Protein AF-A0A7J3HDA2-F1 (afdb_monomer_lite)

pLDDT: mean 92.7, std 6.43, range [57.88, 98.25]

Sequence (111 aa):
MKSKFLFATILVALLIRLIPTLTTNQPFSTDTWPLIRLSRVLLANPEYKIWDDSLLGGYHNRWPAVILESTLFATLTGLEPAYFFRFVGVIITQTSMLVTTYALIRRYRGA

Structure (mmCIF, N/CA/C/O backbone):
data_AF-A0A7J3HDA2-F1
#
_entry.id   AF-A0A7J3HDA2-F1
#
loop_
_atom_site.group_PDB
_atom_site.id
_atom_site.type_symbol
_atom_site.label_atom_id
_atom_site.label_alt_id
_atom_site.label_comp_id
_atom_site.label_asym_id
_atom_site.label_entity_id
_atom_site.label_seq_id
_atom_site.pdbx_PDB_ins_code
_atom_site.Cartn_x
_atom_site.Cartn_y
_atom_site.Cartn_z
_atom_site.occupancy
_atom_site.B_iso_or_equiv
_atom_site.auth_seq_id
_atom_site.auth_comp_id
_atom_site.auth_asym_id
_atom_site.auth_atom_id
_atom_site.pdbx_PDB_model_num
ATOM 1 N N . MET A 1 1 ? -26.553 1.105 18.821 1.00 58.62 1 MET A N 1
ATOM 2 C CA . MET A 1 1 ? -25.663 2.265 19.089 1.00 58.62 1 MET A CA 1
ATOM 3 C C . MET A 1 1 ? -24.176 1.913 19.069 1.00 58.62 1 MET A C 1
ATOM 5 O O . MET A 1 1 ? -23.462 2.572 18.331 1.00 58.62 1 MET A O 1
ATOM 9 N N . LYS A 1 2 ? -23.701 0.872 19.777 1.00 72.25 2 LYS A N 1
ATOM 10 C CA . LYS A 1 2 ? -22.265 0.497 19.830 1.00 72.25 2 LYS A CA 1
ATOM 11 C C . LYS A 1 2 ? -21.589 0.320 18.454 1.00 72.25 2 LYS A C 1
ATOM 13 O O . LYS A 1 2 ? -20.494 0.822 18.252 1.00 72.25 2 LYS A O 1
ATOM 18 N N . SER A 1 3 ? -22.270 -0.310 17.491 1.00 79.50 3 SER A N 1
ATOM 19 C CA . SER A 1 3 ? -21.753 -0.488 16.119 1.00 79.50 3 SER A CA 1
ATOM 20 C C . SER A 1 3 ? -21.563 0.837 15.361 1.00 79.50 3 SER A C 1
ATOM 22 O O . SER A 1 3 ? -20.574 0.983 14.652 1.00 79.50 3 SER A O 1
ATOM 24 N N . LYS A 1 4 ? -22.449 1.826 15.556 1.00 89.38 4 LYS A N 1
ATOM 25 C CA . LYS A 1 4 ? -22.331 3.145 14.911 1.00 89.38 4 LYS A CA 1
ATOM 26 C C . LYS A 1 4 ? -21.116 3.913 15.434 1.00 89.38 4 LYS A C 1
ATOM 28 O O . LYS A 1 4 ? -20.392 4.505 14.646 1.00 89.38 4 LYS A O 1
ATOM 33 N N . PHE A 1 5 ? -20.873 3.853 16.746 1.00 88.75 5 PHE A N 1
ATOM 34 C CA . PHE A 1 5 ? -19.681 4.450 17.352 1.00 88.75 5 PHE A CA 1
ATOM 35 C C . PHE A 1 5 ? -18.402 3.771 16.868 1.00 88.75 5 PHE A C 1
ATOM 37 O O . PHE A 1 5 ? -17.487 4.467 16.451 1.00 88.75 5 PHE A O 1
ATOM 44 N N . LEU A 1 6 ? -18.362 2.434 16.840 1.00 86.50 6 LEU A N 1
ATOM 45 C CA . LEU A 1 6 ? -17.211 1.696 16.312 1.00 86.50 6 LEU A CA 1
ATOM 46 C C . LEU A 1 6 ? -16.911 2.082 14.859 1.00 86.50 6 LEU A C 1
ATOM 48 O O . LEU A 1 6 ? -15.765 2.365 14.523 1.00 86.50 6 LEU A O 1
ATOM 52 N N . PHE A 1 7 ? -17.944 2.136 14.015 1.00 89.38 7 PHE A N 1
ATOM 53 C CA . PHE A 1 7 ? -17.802 2.560 12.627 1.00 89.38 7 PHE A CA 1
ATOM 54 C C . PHE A 1 7 ? -17.257 3.989 12.521 1.00 89.38 7 PHE A C 1
ATOM 56 O O . PHE A 1 7 ? -16.295 4.218 11.796 1.00 89.38 7 PHE A O 1
ATOM 63 N N . ALA A 1 8 ? -17.814 4.935 13.285 1.00 92.38 8 ALA A N 1
ATOM 64 C CA . ALA A 1 8 ? -17.336 6.315 13.304 1.00 92.38 8 ALA A CA 1
ATOM 65 C C . ALA A 1 8 ? -15.871 6.412 13.762 1.00 92.38 8 ALA A C 1
ATOM 67 O O . ALA A 1 8 ? -15.087 7.129 13.147 1.00 92.38 8 ALA A O 1
ATOM 68 N N . THR A 1 9 ? -15.473 5.656 14.790 1.00 90.38 9 THR A N 1
ATOM 69 C CA . THR A 1 9 ? -14.081 5.605 15.258 1.00 90.38 9 THR A CA 1
ATOM 70 C C . THR A 1 9 ? -13.140 5.067 14.181 1.00 90.38 9 THR A C 1
ATOM 72 O O . THR A 1 9 ? -12.091 5.663 13.948 1.00 90.38 9 THR A O 1
ATOM 75 N N . ILE A 1 10 ? -13.516 3.980 13.496 1.00 90.31 10 ILE A N 1
ATOM 76 C CA . ILE A 1 10 ? -12.722 3.422 12.390 1.00 90.31 10 ILE A CA 1
ATOM 77 C C . ILE A 1 10 ? -12.606 4.439 11.251 1.00 90.31 10 ILE A C 1
ATOM 79 O O . ILE A 1 10 ? -11.509 4.665 10.745 1.00 90.31 10 ILE A O 1
ATOM 83 N N . LEU A 1 11 ? -13.710 5.092 10.886 1.00 92.44 11 LEU A N 1
ATOM 84 C CA . LEU A 1 11 ? -13.733 6.086 9.817 1.00 92.44 11 LEU A CA 1
ATOM 85 C C . LEU A 1 11 ? -12.832 7.286 10.133 1.00 92.44 11 LEU A C 1
ATOM 87 O O . LEU A 1 11 ? -12.023 7.677 9.296 1.00 92.44 11 LEU A O 1
ATOM 91 N N . VAL A 1 12 ? -12.916 7.842 11.345 1.00 94.44 12 VAL A N 1
ATOM 92 C CA . VAL A 1 12 ? -12.055 8.957 11.771 1.00 94.44 12 VAL A CA 1
ATOM 93 C C . VAL A 1 12 ? -10.582 8.539 11.773 1.00 94.44 12 VAL A C 1
ATOM 95 O O . VAL A 1 12 ? -9.742 9.272 11.253 1.00 94.44 12 VAL A O 1
ATOM 98 N N . ALA A 1 13 ? -10.259 7.350 12.290 1.00 92.50 13 ALA A N 1
ATOM 99 C CA . ALA A 1 13 ? -8.889 6.839 12.288 1.00 92.50 13 ALA A CA 1
ATOM 100 C C . ALA A 1 13 ? -8.329 6.663 10.863 1.00 92.50 13 ALA A C 1
ATOM 102 O O . ALA A 1 13 ? -7.173 7.010 10.610 1.00 92.50 13 ALA A O 1
ATOM 103 N N . LEU A 1 14 ? -9.150 6.178 9.925 1.00 91.62 14 LEU A N 1
ATOM 104 C CA . LEU A 1 14 ? -8.792 6.071 8.508 1.00 91.62 14 LEU A CA 1
ATOM 105 C C . LEU A 1 14 ? -8.532 7.445 7.883 1.00 91.62 14 LEU A C 1
ATOM 107 O O . LEU A 1 14 ? -7.499 7.635 7.244 1.00 91.62 14 LEU A O 1
ATOM 111 N N . LEU A 1 15 ? -9.427 8.413 8.098 1.00 93.38 15 LEU A N 1
ATOM 112 C CA . LEU A 1 15 ? -9.285 9.764 7.547 1.00 93.38 15 LEU A CA 1
ATOM 113 C C . LEU A 1 15 ? -8.008 10.449 8.041 1.00 93.38 15 LEU A C 1
ATOM 115 O O . LEU A 1 15 ? -7.284 11.029 7.235 1.00 93.38 15 LEU A O 1
ATOM 119 N N . ILE A 1 16 ? -7.680 10.316 9.332 1.00 94.38 16 ILE A N 1
ATOM 120 C CA . ILE A 1 16 ? -6.437 10.858 9.902 1.00 94.38 16 ILE A CA 1
ATOM 121 C C . ILE A 1 16 ? -5.208 10.289 9.182 1.00 94.38 16 ILE A C 1
ATOM 123 O O . ILE A 1 16 ? -4.267 11.020 8.879 1.00 94.38 16 ILE A O 1
ATOM 127 N N . ARG A 1 17 ? -5.216 8.992 8.862 1.00 91.62 17 ARG A N 1
ATOM 128 C CA . ARG A 1 17 ? -4.099 8.328 8.173 1.00 91.62 17 ARG A CA 1
ATOM 129 C C . ARG A 1 17 ? -3.951 8.734 6.712 1.00 91.62 17 ARG A C 1
ATOM 131 O O . ARG A 1 17 ? -2.853 8.613 6.178 1.00 91.62 17 ARG A O 1
ATOM 138 N N . LEU A 1 18 ? -5.013 9.235 6.087 1.00 93.81 18 LEU A N 1
ATOM 139 C CA . LEU A 1 18 ? -4.980 9.747 4.718 1.00 93.81 18 LEU A CA 1
ATOM 140 C C . LEU A 1 18 ? -4.532 11.212 4.633 1.00 93.81 18 LEU A C 1
ATOM 142 O O . LEU A 1 18 ? -4.169 11.648 3.542 1.00 93.81 18 LEU A O 1
ATOM 146 N N . ILE A 1 19 ? -4.495 11.958 5.749 1.00 94.50 19 ILE A N 1
ATOM 147 C CA . ILE A 1 19 ? -4.085 13.376 5.773 1.00 94.50 19 ILE A CA 1
ATOM 148 C C . ILE A 1 19 ? -2.781 13.621 5.000 1.00 94.50 19 ILE A C 1
ATOM 150 O O . ILE A 1 19 ? -2.797 14.492 4.134 1.00 94.50 19 ILE A O 1
ATOM 154 N N . PRO A 1 20 ? -1.680 12.871 5.219 1.00 92.38 20 PRO A N 1
ATOM 155 C CA . PRO A 1 20 ? -0.422 13.142 4.525 1.00 92.38 20 PRO A CA 1
ATOM 156 C C . PRO A 1 20 ? -0.562 13.067 3.004 1.00 92.38 20 PRO A C 1
ATOM 158 O O . PRO A 1 20 ? -0.048 13.919 2.285 1.00 92.38 20 PRO A O 1
ATOM 161 N N . THR A 1 21 ? -1.304 12.082 2.503 1.00 94.69 21 THR A N 1
ATOM 162 C CA . THR A 1 21 ? -1.544 11.924 1.068 1.00 94.69 21 THR A CA 1
ATOM 163 C C . THR A 1 21 ? -2.485 12.988 0.517 1.00 94.69 21 THR A C 1
ATOM 165 O O . THR A 1 21 ? -2.272 13.450 -0.604 1.00 94.69 21 THR A O 1
ATOM 168 N N . LEU A 1 22 ? -3.496 13.399 1.283 1.00 94.56 22 LEU A N 1
ATOM 169 C CA . LEU A 1 22 ? -4.436 14.444 0.874 1.00 94.56 22 LEU A CA 1
ATOM 170 C C . LEU A 1 22 ? -3.785 15.833 0.827 1.00 94.56 22 LEU A C 1
ATOM 172 O O . LEU A 1 22 ? -4.191 16.655 0.012 1.00 94.56 22 LEU A O 1
ATOM 176 N N . THR A 1 23 ? -2.774 16.096 1.661 1.00 96.06 23 THR A N 1
ATOM 177 C CA . THR A 1 23 ? -2.086 17.396 1.703 1.00 96.06 23 THR A CA 1
ATOM 178 C C . THR A 1 23 ? -0.883 17.473 0.768 1.00 96.06 23 THR A C 1
ATOM 180 O O . THR A 1 23 ? -0.648 18.519 0.172 1.00 96.06 23 THR A O 1
ATOM 183 N N . THR A 1 24 ? -0.117 16.388 0.623 1.00 94.56 24 THR A N 1
ATOM 184 C CA . THR A 1 24 ? 1.137 16.399 -0.157 1.00 94.56 24 THR A CA 1
ATOM 185 C C . THR A 1 24 ? 1.001 15.801 -1.551 1.00 94.56 24 THR A C 1
ATOM 187 O O . THR A 1 24 ? 1.903 15.959 -2.369 1.00 94.56 24 THR A O 1
ATOM 190 N N . ASN A 1 25 ? -0.097 15.090 -1.832 1.00 93.19 25 ASN A N 1
ATOM 191 C CA . ASN A 1 25 ? -0.266 14.272 -3.036 1.00 93.19 25 ASN A CA 1
ATOM 192 C C . ASN A 1 25 ? 0.780 13.136 -3.165 1.00 93.19 25 ASN A C 1
ATOM 194 O O . ASN A 1 25 ? 0.923 12.552 -4.238 1.00 93.19 25 ASN A O 1
ATOM 198 N N . GLN A 1 26 ? 1.485 12.799 -2.077 1.00 94.12 26 GLN A N 1
ATOM 199 C CA . GLN A 1 26 ? 2.537 11.778 -2.016 1.00 94.12 26 GLN A CA 1
ATOM 200 C C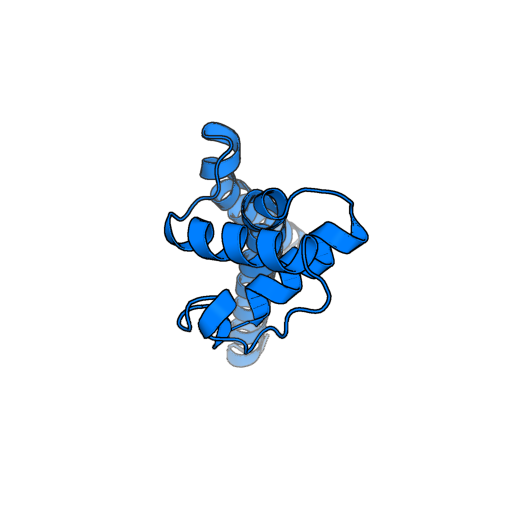 . GLN A 1 26 ? 2.165 10.624 -1.066 1.00 94.12 26 GLN A C 1
ATOM 202 O O . GLN A 1 26 ? 1.286 10.778 -0.207 1.00 94.12 26 GLN A O 1
ATOM 207 N N . PRO A 1 27 ? 2.786 9.436 -1.202 1.00 93.50 27 PRO A N 1
ATOM 208 C CA . PRO A 1 27 ? 2.692 8.399 -0.179 1.00 93.50 27 PRO A CA 1
ATOM 209 C C . PRO A 1 27 ? 3.339 8.870 1.133 1.00 93.50 27 PRO A C 1
ATOM 211 O O . PRO A 1 27 ? 4.274 9.665 1.134 1.00 93.50 27 PRO A O 1
ATOM 214 N N . PHE A 1 28 ? 2.847 8.359 2.263 1.00 88.25 28 PHE A N 1
ATOM 215 C CA . PHE A 1 28 ? 3.276 8.813 3.590 1.00 88.25 28 PHE A CA 1
ATOM 216 C C . PHE A 1 28 ? 4.746 8.504 3.926 1.00 88.25 28 PHE A C 1
ATOM 218 O O . PHE A 1 28 ? 5.386 9.292 4.614 1.00 88.25 28 PHE A O 1
ATOM 225 N N . SER A 1 29 ? 5.279 7.360 3.481 1.00 89.25 29 SER A N 1
ATOM 226 C CA . SER A 1 29 ? 6.625 6.897 3.849 1.00 89.25 29 SER A CA 1
ATOM 227 C C . SER A 1 29 ? 7.579 6.902 2.658 1.00 89.25 29 SER A C 1
ATOM 229 O O . SER A 1 29 ? 7.238 6.416 1.576 1.00 89.25 29 SER A O 1
ATOM 231 N N . THR A 1 30 ? 8.808 7.375 2.885 1.00 90.38 30 THR A N 1
ATOM 232 C CA . THR A 1 30 ? 9.907 7.324 1.911 1.00 90.38 30 THR A CA 1
ATOM 233 C C . THR A 1 30 ? 10.268 5.897 1.503 1.00 90.38 30 THR A C 1
ATOM 235 O O . THR A 1 30 ? 10.677 5.668 0.366 1.00 90.38 30 THR A O 1
ATOM 238 N N . ASP A 1 31 ? 10.031 4.923 2.380 1.00 91.25 31 ASP A N 1
ATOM 239 C CA . ASP A 1 31 ? 10.342 3.512 2.130 1.00 91.25 31 ASP A CA 1
ATOM 240 C C . ASP A 1 31 ? 9.401 2.876 1.096 1.00 91.25 31 ASP A C 1
ATOM 242 O O . ASP A 1 31 ? 9.646 1.772 0.611 1.00 91.25 31 ASP A O 1
ATOM 246 N N . THR A 1 32 ? 8.324 3.571 0.717 1.00 94.44 32 THR A N 1
ATOM 247 C CA . THR A 1 32 ? 7.409 3.108 -0.336 1.00 94.44 32 THR A CA 1
ATOM 248 C C . THR A 1 32 ? 7.951 3.357 -1.741 1.00 94.44 32 THR A C 1
ATOM 250 O O . THR A 1 32 ? 7.567 2.649 -2.671 1.00 94.44 32 THR A O 1
ATOM 253 N N . TRP A 1 33 ? 8.872 4.308 -1.927 1.00 95.38 33 TRP A N 1
ATOM 254 C CA . TRP A 1 33 ? 9.377 4.671 -3.254 1.00 95.38 33 TRP A CA 1
ATOM 255 C C . TRP A 1 33 ? 10.079 3.522 -3.990 1.00 95.38 33 TRP A C 1
ATOM 257 O O . TRP A 1 33 ? 9.768 3.306 -5.167 1.00 95.38 33 TRP A O 1
ATOM 267 N N . PRO A 1 34 ? 10.965 2.733 -3.347 1.00 95.69 34 PRO A N 1
ATOM 268 C CA . PRO A 1 34 ? 11.514 1.536 -3.973 1.00 95.69 34 PRO A CA 1
ATOM 269 C C . PRO A 1 34 ? 10.432 0.527 -4.368 1.00 95.69 34 PRO A C 1
ATOM 271 O O . PRO A 1 34 ? 10.515 -0.048 -5.448 1.00 95.69 34 PRO A O 1
ATOM 274 N N . LEU A 1 35 ? 9.391 0.347 -3.549 1.00 96.44 35 LEU A N 1
ATOM 275 C CA . LEU A 1 35 ? 8.297 -0.589 -3.833 1.00 96.44 35 LEU A CA 1
ATOM 276 C C . LEU A 1 35 ? 7.473 -0.141 -5.044 1.00 96.44 35 LEU A C 1
ATOM 278 O O . LEU A 1 35 ? 7.190 -0.950 -5.927 1.00 96.44 35 LEU A O 1
ATOM 282 N N . ILE A 1 36 ? 7.158 1.156 -5.134 1.00 97.25 36 ILE A N 1
ATOM 283 C CA . ILE A 1 36 ? 6.498 1.754 -6.303 1.00 97.25 36 ILE A CA 1
ATOM 284 C C . ILE A 1 36 ? 7.343 1.511 -7.556 1.00 97.25 36 ILE A C 1
ATOM 286 O O . ILE A 1 36 ? 6.817 1.058 -8.572 1.00 97.25 36 ILE A O 1
ATOM 290 N N . ARG A 1 37 ? 8.657 1.769 -7.485 1.00 96.75 37 ARG A N 1
ATOM 291 C CA . ARG A 1 37 ? 9.579 1.539 -8.606 1.00 96.75 37 ARG A CA 1
ATOM 292 C C . ARG A 1 37 ? 9.566 0.077 -9.051 1.00 96.75 37 ARG A C 1
ATOM 294 O O . ARG A 1 37 ? 9.409 -0.174 -10.239 1.00 96.75 37 ARG A O 1
ATOM 301 N N . LEU A 1 38 ? 9.707 -0.870 -8.125 1.00 97.00 38 LEU A N 1
ATOM 302 C CA . LEU A 1 38 ? 9.726 -2.302 -8.451 1.00 97.00 38 LEU A CA 1
ATOM 303 C C . LEU A 1 38 ? 8.402 -2.775 -9.056 1.00 97.00 38 LEU A C 1
ATOM 305 O O . LEU A 1 38 ? 8.400 -3.548 -10.006 1.00 97.00 38 LEU A O 1
ATOM 309 N N . SER A 1 39 ? 7.285 -2.242 -8.572 1.00 97.31 39 SER A N 1
ATOM 310 C CA . SER A 1 39 ? 5.962 -2.552 -9.120 1.00 97.31 39 SER A CA 1
ATOM 311 C C . SER A 1 39 ? 5.812 -2.022 -10.548 1.00 97.31 39 SER A C 1
ATOM 313 O O . SER A 1 39 ? 5.316 -2.728 -11.419 1.00 97.31 39 SER A O 1
ATOM 315 N N . ARG A 1 40 ? 6.327 -0.815 -10.837 1.00 97.38 40 ARG A N 1
ATOM 316 C CA . ARG A 1 40 ? 6.402 -0.296 -12.216 1.00 97.38 40 ARG A CA 1
ATOM 317 C C . ARG A 1 40 ? 7.292 -1.170 -13.113 1.00 97.38 40 ARG A C 1
ATOM 319 O O . ARG A 1 40 ? 6.934 -1.386 -14.264 1.00 97.38 40 ARG A O 1
ATOM 326 N N . VAL A 1 41 ? 8.416 -1.686 -12.601 1.00 96.69 41 VAL A N 1
ATOM 327 C CA . VAL A 1 41 ? 9.309 -2.588 -13.360 1.00 96.69 41 VAL A CA 1
ATOM 328 C C . VAL A 1 41 ? 8.589 -3.879 -13.747 1.00 96.69 41 VAL A C 1
ATOM 330 O O . VAL A 1 41 ? 8.671 -4.274 -14.906 1.00 96.69 41 VAL A O 1
ATOM 333 N N . LEU A 1 42 ? 7.851 -4.500 -12.823 1.00 96.50 42 LEU A N 1
ATOM 334 C CA . LEU A 1 42 ? 7.091 -5.724 -13.107 1.00 96.50 42 LEU A 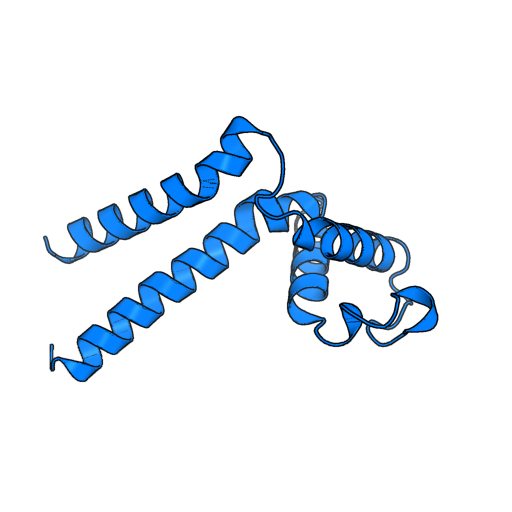CA 1
ATOM 335 C C . LEU A 1 42 ? 5.921 -5.490 -14.063 1.00 96.50 42 LEU A C 1
ATOM 337 O O . LEU A 1 42 ? 5.654 -6.332 -14.909 1.00 96.50 42 LEU A O 1
ATOM 341 N N . LEU A 1 43 ? 5.242 -4.343 -13.963 1.00 96.88 43 LEU A N 1
ATOM 342 C CA . LEU A 1 43 ? 4.196 -3.979 -14.924 1.00 96.88 43 LEU A CA 1
ATOM 343 C C . LEU A 1 43 ? 4.751 -3.799 -16.338 1.00 96.88 43 LEU A C 1
ATOM 345 O O . LEU A 1 43 ? 4.092 -4.169 -17.304 1.00 96.88 43 LEU A O 1
ATOM 349 N N . ALA A 1 44 ? 5.942 -3.211 -16.457 1.00 96.88 44 ALA A N 1
ATOM 350 C CA . ALA A 1 44 ? 6.585 -2.981 -17.746 1.00 96.88 44 ALA A CA 1
ATOM 351 C C . ALA A 1 44 ? 7.208 -4.254 -18.348 1.00 96.88 44 ALA A C 1
ATOM 353 O O . ALA A 1 44 ? 7.379 -4.310 -19.560 1.00 96.88 44 ALA A O 1
ATOM 354 N N . ASN A 1 45 ? 7.544 -5.247 -17.517 1.00 96.38 45 ASN A N 1
ATOM 355 C CA . ASN A 1 45 ? 8.232 -6.480 -17.915 1.00 96.38 45 ASN A CA 1
ATOM 356 C C . ASN A 1 45 ? 7.559 -7.686 -17.223 1.00 96.38 45 ASN A C 1
ATOM 358 O O . ASN A 1 45 ? 8.083 -8.209 -16.233 1.00 96.38 45 ASN A O 1
ATOM 362 N N . PRO A 1 46 ? 6.360 -8.102 -17.670 1.00 92.00 46 PRO A N 1
ATOM 363 C CA . PRO A 1 46 ? 5.568 -9.144 -17.008 1.00 92.00 46 PRO A CA 1
ATOM 364 C C . PRO A 1 46 ? 6.235 -10.530 -17.003 1.00 92.00 46 PRO A C 1
ATOM 366 O O . PRO A 1 46 ? 5.848 -11.404 -16.227 1.00 92.00 46 PRO A O 1
ATOM 369 N N . GLU A 1 47 ? 7.237 -10.749 -17.851 1.00 94.06 47 GLU A N 1
ATOM 370 C CA . GLU A 1 47 ? 8.068 -11.950 -17.890 1.00 94.06 47 GLU A CA 1
ATOM 371 C C . GLU A 1 47 ? 9.110 -12.013 -16.761 1.00 94.06 47 GLU A C 1
ATOM 373 O O . GLU A 1 47 ? 9.655 -13.089 -16.483 1.00 94.06 47 GLU A O 1
ATOM 378 N N . TYR A 1 48 ? 9.387 -10.890 -16.089 1.00 94.75 48 TYR A N 1
ATOM 379 C CA . TYR A 1 48 ? 10.342 -10.853 -14.987 1.00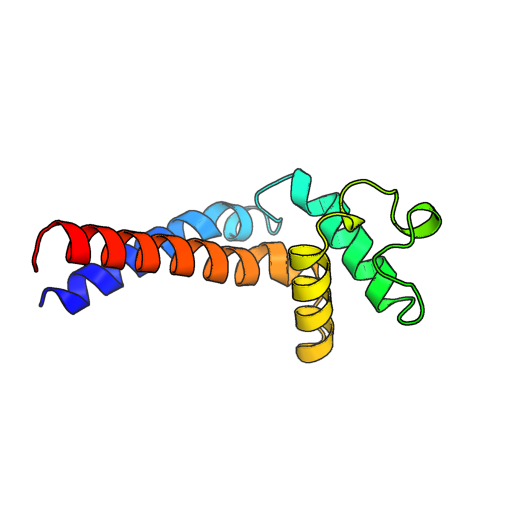 94.75 48 TYR A CA 1
ATOM 380 C C . TYR A 1 48 ? 9.803 -11.607 -13.779 1.00 94.75 48 TYR A C 1
ATOM 382 O O . TYR A 1 48 ? 8.686 -11.404 -13.299 1.00 94.75 48 TYR A O 1
ATOM 390 N N . LYS A 1 49 ? 10.649 -12.477 -13.230 1.00 93.44 49 LYS A N 1
ATOM 391 C CA . LYS A 1 49 ? 10.329 -13.204 -12.007 1.00 93.44 49 LYS A CA 1
ATOM 392 C C . LYS A 1 49 ? 10.542 -12.283 -10.816 1.00 93.44 49 LYS A C 1
ATOM 394 O O . LYS A 1 49 ? 11.590 -11.662 -10.679 1.00 93.44 49 LYS A O 1
ATOM 399 N N . ILE A 1 50 ? 9.584 -12.283 -9.894 1.00 93.88 50 ILE A N 1
ATOM 400 C CA . ILE A 1 50 ? 9.655 -11.497 -8.657 1.00 93.88 50 ILE A CA 1
ATOM 401 C C . ILE A 1 50 ? 10.900 -11.818 -7.804 1.00 93.88 50 ILE A C 1
ATOM 403 O O . ILE A 1 50 ? 11.355 -10.985 -7.036 1.00 93.88 50 ILE A O 1
ATOM 407 N N . TRP A 1 51 ? 11.504 -12.994 -7.968 1.00 93.12 51 TRP A N 1
ATOM 408 C CA . TRP A 1 51 ? 12.705 -13.428 -7.242 1.00 93.12 51 TRP A CA 1
ATOM 409 C C . TRP A 1 51 ? 14.020 -13.116 -7.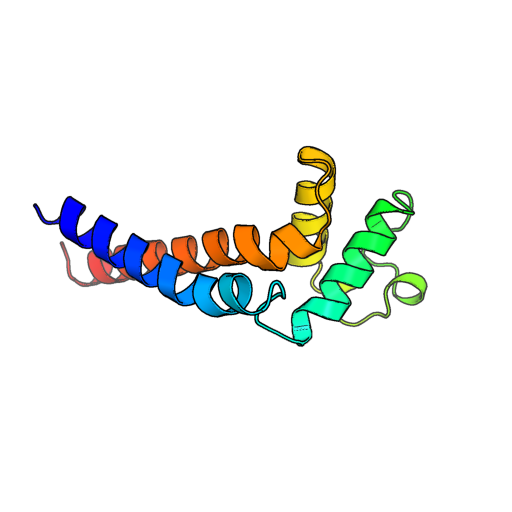976 1.00 93.12 51 TRP A C 1
ATOM 411 O O . TRP A 1 51 ? 15.071 -13.593 -7.558 1.00 93.12 51 TRP A O 1
ATOM 421 N N . ASP A 1 52 ? 13.981 -12.381 -9.091 1.00 94.00 52 ASP A N 1
ATOM 422 C CA . ASP A 1 52 ? 15.190 -12.033 -9.839 1.00 94.00 52 ASP A CA 1
ATOM 423 C C . ASP A 1 52 ? 15.931 -10.867 -9.170 1.00 94.00 52 ASP A C 1
ATOM 425 O O . ASP A 1 52 ? 15.638 -9.689 -9.390 1.00 94.00 52 ASP A O 1
ATOM 429 N N . ASP A 1 53 ? 16.902 -11.211 -8.325 1.00 93.44 53 ASP A N 1
ATOM 430 C CA . ASP A 1 53 ? 17.709 -10.245 -7.578 1.00 93.44 53 ASP A CA 1
ATOM 431 C C . ASP A 1 53 ? 18.527 -9.321 -8.495 1.00 93.44 53 ASP A C 1
ATOM 433 O O . ASP A 1 53 ? 18.773 -8.171 -8.124 1.00 93.44 53 ASP A O 1
ATOM 437 N N . SER A 1 54 ? 18.906 -9.781 -9.694 1.00 91.56 54 SER A N 1
ATOM 438 C CA . SER A 1 54 ? 19.689 -8.978 -10.642 1.00 91.56 54 SER A CA 1
ATOM 439 C C . SER A 1 54 ? 18.870 -7.829 -11.234 1.00 91.56 54 SER A C 1
ATOM 441 O O . SER A 1 54 ? 19.397 -6.737 -11.450 1.00 91.56 54 SER A O 1
ATOM 443 N N . LEU A 1 55 ? 17.567 -8.050 -11.419 1.00 90.94 55 LEU A N 1
ATOM 444 C CA . LEU A 1 55 ? 16.637 -7.073 -11.986 1.00 90.94 55 LEU A CA 1
ATOM 445 C C . LEU A 1 55 ? 15.953 -6.220 -10.907 1.00 90.94 55 LEU A C 1
ATOM 447 O O . LEU A 1 55 ? 15.656 -5.046 -11.134 1.00 90.94 55 LEU A O 1
ATOM 451 N N . LEU A 1 56 ? 15.693 -6.797 -9.729 1.00 92.75 56 LEU A N 1
ATOM 452 C CA . LEU A 1 56 ? 14.859 -6.186 -8.683 1.00 92.75 56 LEU A CA 1
ATOM 453 C C . LEU A 1 56 ? 15.643 -5.757 -7.430 1.00 92.75 56 LEU A C 1
ATOM 455 O O . LEU A 1 56 ? 15.065 -5.190 -6.498 1.00 92.75 56 LEU A O 1
ATOM 459 N N . GLY A 1 57 ? 16.961 -5.967 -7.410 1.00 91.06 57 GLY A N 1
ATOM 460 C CA . GLY A 1 57 ? 17.878 -5.425 -6.401 1.00 91.06 57 GLY A CA 1
ATOM 461 C C . GLY A 1 57 ? 17.962 -6.211 -5.089 1.00 91.06 57 GLY A C 1
ATOM 462 O O . GLY A 1 57 ? 18.570 -5.726 -4.137 1.00 91.06 57 GLY A O 1
ATOM 463 N N . GLY A 1 58 ? 17.345 -7.388 -4.999 1.00 92.00 58 GLY A N 1
ATOM 464 C CA . GLY A 1 58 ? 17.570 -8.379 -3.936 1.00 92.00 58 GLY A CA 1
ATOM 465 C C . GLY A 1 58 ? 17.061 -8.054 -2.525 1.00 92.00 58 GLY A C 1
ATOM 466 O O . GLY A 1 58 ? 17.034 -8.943 -1.678 1.00 92.00 58 GLY A O 1
ATOM 467 N N . TYR A 1 59 ? 16.665 -6.815 -2.224 1.00 92.50 59 TYR A N 1
ATOM 468 C CA . TYR A 1 59 ? 16.203 -6.439 -0.882 1.00 92.50 59 TYR A CA 1
ATOM 469 C C . TYR A 1 59 ? 14.683 -6.582 -0.719 1.00 92.50 59 TYR A C 1
ATOM 471 O O . TYR A 1 59 ? 14.201 -7.434 0.025 1.00 92.50 59 TYR A O 1
ATOM 479 N N . HIS A 1 60 ? 13.903 -5.760 -1.425 1.00 93.00 60 HIS A N 1
ATOM 480 C CA . HIS A 1 60 ? 12.444 -5.730 -1.262 1.00 93.00 60 HIS A CA 1
ATOM 481 C C . HIS A 1 60 ? 11.732 -6.896 -1.954 1.00 93.00 60 HIS A C 1
ATOM 483 O O . HIS A 1 60 ? 10.664 -7.318 -1.524 1.00 93.00 60 HIS A O 1
ATOM 489 N N . ASN A 1 61 ? 12.323 -7.432 -3.017 1.00 93.25 61 ASN A N 1
ATOM 490 C CA . ASN A 1 61 ? 11.759 -8.523 -3.806 1.00 93.25 61 ASN A CA 1
ATOM 491 C C . ASN A 1 61 ? 11.785 -9.879 -3.065 1.00 93.25 61 ASN A C 1
ATOM 493 O O . ASN A 1 61 ? 11.037 -10.786 -3.418 1.00 93.25 61 ASN A O 1
ATOM 497 N N . ARG A 1 62 ? 12.550 -9.987 -1.966 1.00 93.31 62 ARG A N 1
ATOM 498 C CA . ARG A 1 62 ? 12.472 -11.110 -1.009 1.00 93.31 62 ARG A CA 1
ATOM 499 C C . ARG A 1 62 ? 11.176 -11.135 -0.198 1.00 93.31 62 ARG A C 1
ATOM 501 O O . ARG A 1 62 ? 10.782 -12.194 0.280 1.00 93.31 62 ARG A O 1
ATOM 508 N N . TRP A 1 63 ? 10.506 -9.990 -0.062 1.00 93.56 63 TRP A N 1
ATOM 509 C CA . TRP A 1 63 ? 9.227 -9.837 0.638 1.00 93.56 63 TRP A CA 1
ATOM 510 C C . TRP A 1 63 ? 8.182 -9.265 -0.326 1.00 93.56 63 TRP A C 1
ATOM 512 O O . TRP A 1 63 ? 7.760 -8.113 -0.199 1.00 93.56 63 TRP A O 1
ATOM 522 N N . PRO A 1 64 ? 7.766 -10.050 -1.331 1.00 94.56 64 PRO A N 1
ATOM 523 C CA . PRO A 1 64 ? 7.145 -9.503 -2.528 1.00 94.56 64 PRO A CA 1
ATOM 524 C C . PRO A 1 64 ? 5.681 -9.112 -2.369 1.00 94.56 64 PRO A C 1
ATOM 526 O O . PRO A 1 64 ? 5.128 -8.526 -3.292 1.00 94.56 64 PRO A O 1
ATOM 529 N N . ALA A 1 65 ? 5.041 -9.442 -1.242 1.00 94.06 65 ALA A N 1
ATOM 530 C CA . ALA A 1 65 ? 3.595 -9.317 -1.066 1.00 94.06 65 ALA A CA 1
ATOM 531 C C . ALA A 1 65 ? 3.075 -7.935 -1.488 1.00 94.06 65 ALA A C 1
ATOM 533 O O . ALA A 1 65 ? 2.229 -7.836 -2.368 1.00 94.06 65 ALA A O 1
ATOM 534 N N . VAL A 1 66 ? 3.669 -6.865 -0.958 1.00 94.19 66 VAL A N 1
ATOM 535 C CA . VAL A 1 66 ? 3.228 -5.489 -1.240 1.00 94.19 66 VAL A CA 1
ATOM 536 C C . VAL A 1 66 ? 3.529 -5.066 -2.687 1.00 94.19 66 VAL A C 1
ATOM 538 O O . VAL A 1 66 ? 2.765 -4.318 -3.298 1.00 94.19 66 VAL A O 1
ATOM 541 N N . ILE A 1 67 ? 4.626 -5.565 -3.267 1.00 96.19 67 ILE A N 1
ATOM 542 C CA . ILE A 1 67 ? 4.978 -5.314 -4.673 1.00 96.19 67 ILE A CA 1
ATOM 543 C C . ILE A 1 67 ? 3.932 -5.974 -5.580 1.00 96.19 67 ILE A C 1
ATOM 545 O O . ILE A 1 67 ? 3.366 -5.315 -6.452 1.00 96.19 67 ILE A O 1
ATOM 549 N N . LEU A 1 68 ? 3.623 -7.249 -5.338 1.00 96.38 68 LEU A N 1
ATOM 550 C CA . LEU A 1 68 ? 2.644 -8.015 -6.107 1.00 96.38 68 LEU A CA 1
ATOM 551 C C . LEU A 1 68 ? 1.226 -7.462 -5.940 1.00 96.38 68 LEU A C 1
ATOM 553 O O . LEU A 1 68 ? 0.522 -7.322 -6.933 1.00 96.38 68 LEU A O 1
ATOM 557 N N . GLU A 1 69 ? 0.820 -7.084 -4.728 1.00 96.69 69 GLU A N 1
ATOM 558 C CA . GLU A 1 69 ? -0.489 -6.470 -4.471 1.00 96.69 69 GLU A CA 1
ATOM 55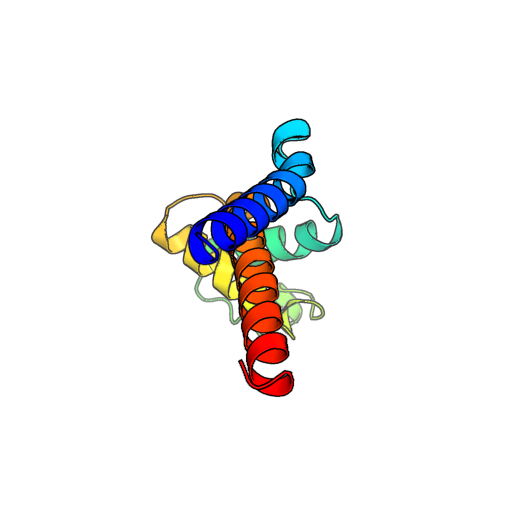9 C C . GLU A 1 69 ? -0.657 -5.149 -5.226 1.00 96.69 69 GLU A C 1
ATOM 561 O O . GLU A 1 69 ? -1.681 -4.934 -5.874 1.00 96.69 69 GLU A O 1
ATOM 566 N N . SER A 1 70 ? 0.351 -4.274 -5.194 1.00 97.38 70 SER A N 1
ATOM 567 C CA . SER A 1 70 ? 0.273 -2.995 -5.907 1.00 97.38 70 SER A CA 1
ATOM 568 C C . SER A 1 70 ? 0.352 -3.158 -7.433 1.00 97.38 70 SER A C 1
ATOM 570 O O . SER A 1 70 ? -0.304 -2.415 -8.164 1.00 97.38 70 SER A O 1
ATOM 572 N N . THR A 1 71 ? 1.084 -4.168 -7.914 1.00 97.19 71 THR A N 1
ATOM 573 C CA . THR A 1 71 ? 1.138 -4.564 -9.333 1.00 97.19 71 THR A CA 1
ATOM 574 C C . THR A 1 71 ? -0.216 -5.111 -9.792 1.00 97.19 71 THR A C 1
ATOM 576 O O . THR A 1 71 ? -0.736 -4.700 -10.829 1.00 97.19 71 THR A O 1
ATOM 579 N N . LEU A 1 72 ? -0.838 -5.982 -8.995 1.00 97.12 72 LEU A N 1
ATOM 580 C CA . LEU A 1 72 ? -2.175 -6.513 -9.256 1.00 97.12 72 LEU A CA 1
ATOM 581 C C . LEU A 1 72 ? -3.221 -5.395 -9.253 1.00 97.12 72 LEU A C 1
ATOM 583 O O . LEU A 1 72 ? -4.033 -5.316 -10.171 1.00 97.12 72 LEU A O 1
ATOM 587 N N . PHE A 1 73 ? -3.176 -4.498 -8.266 1.00 98.19 73 PHE A N 1
ATOM 588 C CA . PHE A 1 73 ? -4.041 -3.319 -8.213 1.00 98.19 73 PHE A CA 1
ATOM 589 C C . PHE A 1 73 ? -3.934 -2.485 -9.494 1.00 98.19 73 PHE A C 1
ATOM 591 O O . PHE A 1 73 ? -4.955 -2.147 -10.094 1.00 98.19 73 PHE A O 1
ATOM 598 N N . ALA A 1 74 ? -2.711 -2.179 -9.928 1.00 98.25 74 ALA A N 1
ATOM 599 C CA . ALA A 1 74 ? -2.480 -1.404 -11.139 1.00 98.25 74 ALA A CA 1
ATOM 600 C C . ALA A 1 74 ? -2.987 -2.136 -12.391 1.00 98.25 74 ALA A C 1
ATOM 602 O O . ALA A 1 74 ? -3.620 -1.524 -13.246 1.00 98.25 74 ALA A O 1
ATOM 603 N N . THR A 1 75 ? -2.801 -3.457 -12.455 1.00 97.88 75 THR A N 1
ATOM 604 C CA . THR A 1 75 ? -3.300 -4.300 -13.554 1.00 97.88 75 THR A CA 1
ATOM 605 C C . THR A 1 75 ? -4.830 -4.296 -13.626 1.00 97.88 75 THR A C 1
ATOM 607 O O . THR A 1 75 ? -5.396 -4.189 -14.709 1.00 97.88 75 THR A O 1
ATOM 610 N N . LEU A 1 76 ? -5.514 -4.387 -12.481 1.00 98.00 76 LEU A N 1
ATOM 611 C CA . LEU A 1 76 ? -6.979 -4.450 -12.417 1.00 98.00 76 LEU A CA 1
ATOM 612 C C . LEU A 1 76 ? -7.658 -3.093 -12.636 1.00 98.00 76 LEU A C 1
ATOM 614 O O . LEU A 1 76 ? -8.781 -3.043 -13.130 1.00 98.00 76 LEU A O 1
ATOM 618 N N . THR A 1 77 ? -7.014 -2.000 -12.227 1.00 97.75 77 THR A N 1
ATOM 619 C CA . THR A 1 77 ? -7.625 -0.659 -12.235 1.00 97.75 77 THR A CA 1
ATOM 620 C C . THR A 1 77 ? -7.115 0.246 -13.351 1.00 97.75 77 THR A C 1
ATOM 622 O O . THR A 1 77 ? -7.729 1.277 -13.617 1.00 97.75 77 THR A O 1
ATOM 625 N N . GLY A 1 78 ? -5.982 -0.091 -13.973 1.00 97.44 78 GLY A N 1
ATOM 626 C CA . GLY A 1 78 ? -5.266 0.791 -14.897 1.00 97.44 78 GLY A CA 1
ATOM 627 C C . GLY A 1 78 ? -4.608 2.002 -14.220 1.00 97.44 78 GLY A C 1
ATOM 628 O O . GLY A 1 78 ? -4.061 2.861 -14.908 1.00 97.44 78 GLY A O 1
ATOM 629 N N . LEU A 1 79 ? -4.662 2.102 -12.886 1.00 97.69 79 LEU A N 1
ATOM 630 C CA . LEU A 1 79 ? -4.047 3.193 -12.132 1.00 97.69 79 LEU A CA 1
ATOM 631 C C . LEU A 1 79 ? -2.576 2.904 -11.837 1.00 97.69 79 LEU A C 1
ATOM 633 O O . LEU A 1 79 ? -2.137 1.761 -11.743 1.00 97.69 79 LEU A O 1
ATOM 637 N N . GLU A 1 80 ? -1.804 3.964 -11.625 1.00 97.12 80 GLU A N 1
ATOM 638 C CA . GLU A 1 80 ? -0.395 3.831 -11.273 1.00 97.12 80 GLU A CA 1
ATOM 639 C C . GLU A 1 80 ? -0.214 3.147 -9.898 1.00 97.12 80 GLU A C 1
ATOM 641 O O . GLU A 1 80 ? -0.948 3.480 -8.960 1.00 97.12 80 GLU A O 1
ATOM 646 N N . PRO A 1 81 ? 0.816 2.289 -9.704 1.00 97.44 81 PRO A N 1
ATOM 647 C CA . PRO A 1 81 ? 1.130 1.698 -8.400 1.00 97.44 81 PRO A CA 1
ATOM 648 C C . PRO A 1 81 ? 1.199 2.705 -7.248 1.00 97.44 81 PRO A C 1
ATOM 650 O O . PRO A 1 81 ? 0.829 2.377 -6.126 1.00 97.44 81 PRO A O 1
ATOM 653 N N . ALA A 1 82 ? 1.610 3.952 -7.499 1.00 97.00 82 ALA A N 1
ATOM 654 C CA . ALA A 1 82 ? 1.638 4.998 -6.479 1.00 97.00 82 ALA A CA 1
ATOM 655 C C . ALA A 1 82 ? 0.268 5.221 -5.806 1.00 97.00 82 ALA A C 1
ATOM 657 O O . ALA A 1 82 ? 0.223 5.479 -4.604 1.00 97.00 82 ALA A O 1
ATOM 658 N N . TYR A 1 83 ? -0.852 5.064 -6.526 1.00 96.88 83 TYR A N 1
ATOM 659 C CA . TYR A 1 83 ? -2.197 5.175 -5.942 1.00 96.88 83 TYR A CA 1
ATOM 660 C C . TYR A 1 83 ? -2.481 4.086 -4.905 1.00 96.88 83 TYR A C 1
ATOM 662 O O . TYR A 1 83 ? -3.167 4.354 -3.914 1.00 96.88 83 TYR A O 1
ATOM 670 N N . PHE A 1 84 ? -1.911 2.889 -5.076 1.00 97.38 84 PHE A N 1
ATOM 671 C CA . PHE A 1 84 ? -2.006 1.833 -4.075 1.00 97.38 84 PHE A CA 1
ATOM 672 C C . PHE A 1 84 ? -1.372 2.282 -2.756 1.00 97.38 84 PHE A C 1
ATOM 674 O O . PHE A 1 84 ? -2.032 2.282 -1.721 1.00 97.38 84 PHE A O 1
ATOM 681 N N . PHE A 1 85 ? -0.121 2.744 -2.792 1.00 96.19 85 PHE A N 1
ATOM 682 C CA . PHE A 1 85 ? 0.612 3.160 -1.587 1.00 96.19 85 PHE A CA 1
ATOM 683 C C . PHE A 1 85 ? 0.063 4.438 -0.947 1.00 96.19 85 PHE A C 1
ATOM 685 O O . PHE A 1 85 ? 0.220 4.646 0.254 1.00 96.19 85 PHE A O 1
ATOM 692 N N . ARG A 1 86 ? -0.586 5.289 -1.743 1.00 95.50 86 ARG A N 1
ATOM 693 C CA . ARG A 1 86 ? -1.228 6.526 -1.293 1.00 95.50 86 ARG A CA 1
ATOM 694 C C . ARG A 1 86 ? -2.567 6.285 -0.599 1.00 95.50 86 ARG A C 1
ATOM 696 O O . ARG A 1 86 ? -2.866 6.939 0.394 1.00 95.50 86 ARG A O 1
ATOM 703 N N . PHE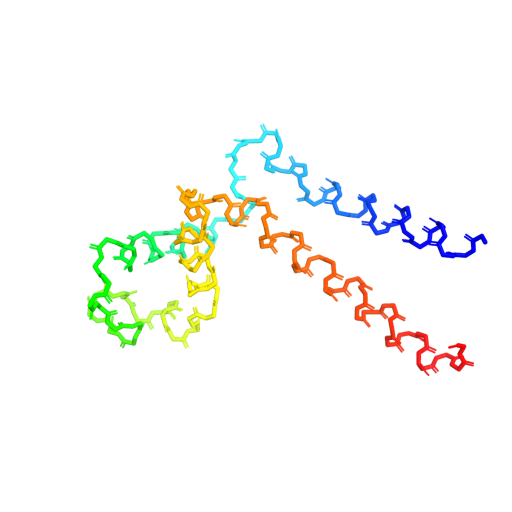 A 1 87 ? -3.374 5.363 -1.117 1.00 95.12 87 PHE A N 1
ATOM 704 C CA . PHE A 1 87 ? -4.757 5.200 -0.671 1.00 95.12 87 PHE A CA 1
ATOM 705 C C . PHE A 1 87 ? -5.072 3.761 -0.287 1.00 95.12 87 PHE A C 1
ATOM 707 O O . PHE A 1 87 ? -5.333 3.474 0.879 1.00 95.12 87 PHE A O 1
ATOM 714 N N . VAL A 1 88 ? -5.055 2.849 -1.257 1.00 94.94 88 VAL A N 1
ATOM 715 C CA . VAL A 1 88 ? -5.635 1.508 -1.099 1.00 94.94 88 VAL A CA 1
ATOM 716 C C . VAL A 1 88 ? -4.898 0.691 -0.043 1.00 94.94 88 VAL A C 1
ATOM 718 O O . VAL A 1 88 ? -5.527 0.180 0.881 1.00 94.94 88 VAL A O 1
ATOM 721 N N . GLY A 1 89 ? -3.569 0.639 -0.109 1.00 93.69 89 GLY A N 1
ATOM 722 C CA . GLY A 1 89 ? -2.738 -0.037 0.882 1.00 93.69 89 GLY A CA 1
ATOM 723 C C . GLY A 1 89 ? -2.894 0.565 2.282 1.00 93.69 89 GLY A C 1
ATOM 724 O O . GLY A 1 89 ? -2.949 -0.170 3.269 1.00 93.69 89 GLY A O 1
ATOM 725 N N . VAL A 1 90 ? -3.059 1.890 2.391 1.00 93.00 90 VAL A N 1
ATOM 726 C CA . VAL A 1 90 ? -3.336 2.555 3.678 1.00 93.00 90 VAL A CA 1
ATOM 727 C C . VAL A 1 90 ? -4.694 2.111 4.220 1.00 93.00 90 VAL A C 1
ATOM 729 O O . VAL A 1 90 ? -4.786 1.686 5.368 1.00 93.00 90 VAL A O 1
ATOM 732 N N . ILE A 1 91 ? -5.744 2.134 3.399 1.00 93.00 91 ILE A N 1
ATOM 733 C CA . ILE A 1 91 ? -7.094 1.732 3.814 1.00 93.00 91 ILE A CA 1
ATOM 734 C C . ILE A 1 91 ? -7.116 0.264 4.250 1.00 93.00 91 ILE A C 1
ATOM 736 O O . ILE A 1 91 ? -7.651 -0.038 5.319 1.00 93.00 91 ILE A O 1
ATOM 740 N N . ILE A 1 92 ? -6.508 -0.636 3.470 1.00 93.06 92 ILE A N 1
ATOM 741 C CA . ILE A 1 92 ? -6.452 -2.073 3.773 1.00 93.06 92 ILE A CA 1
ATOM 742 C C . ILE A 1 92 ? -5.723 -2.312 5.094 1.00 93.06 92 ILE A C 1
ATOM 744 O O . ILE A 1 92 ? -6.275 -2.955 5.989 1.00 93.06 92 ILE A O 1
ATOM 748 N N . THR A 1 93 ? -4.509 -1.778 5.248 1.00 92.06 93 THR A N 1
ATOM 749 C CA . THR A 1 93 ? -3.686 -2.017 6.447 1.00 92.06 93 THR A CA 1
ATOM 750 C C . THR A 1 93 ? -4.329 -1.441 7.705 1.00 92.06 93 THR A C 1
ATOM 752 O O . THR A 1 93 ? -4.409 -2.129 8.724 1.00 92.06 93 THR A O 1
ATOM 755 N N . GLN A 1 94 ? -4.852 -0.214 7.642 1.00 92.31 94 GLN A N 1
ATOM 756 C CA . GLN A 1 94 ? -5.500 0.424 8.789 1.00 92.31 94 GLN A CA 1
ATOM 757 C C . GLN A 1 94 ? -6.807 -0.275 9.167 1.00 92.31 94 GLN A C 1
ATOM 759 O O . GLN A 1 94 ? -7.032 -0.550 10.346 1.00 92.31 94 GLN A O 1
ATOM 764 N N . THR A 1 95 ? -7.647 -0.622 8.188 1.00 91.81 95 THR A N 1
ATOM 765 C CA . THR A 1 95 ? -8.901 -1.341 8.457 1.00 91.81 95 THR A CA 1
ATOM 766 C C . THR A 1 95 ? -8.613 -2.712 9.058 1.00 91.81 95 THR A C 1
ATOM 768 O O . THR A 1 95 ? -9.187 -3.058 10.090 1.00 91.81 95 THR A O 1
ATOM 771 N N . SER A 1 96 ? -7.674 -3.462 8.473 1.00 92.81 96 SER A N 1
ATOM 772 C CA . SER A 1 96 ? -7.286 -4.790 8.961 1.00 92.81 96 SER A CA 1
ATOM 773 C C . SER A 1 96 ? -6.759 -4.727 10.392 1.00 92.81 96 SER A C 1
ATOM 775 O O . SER A 1 96 ? -7.185 -5.517 11.234 1.00 92.81 96 SER A O 1
ATOM 777 N N . MET A 1 97 ? -5.900 -3.751 10.704 1.00 93.12 97 MET A N 1
ATOM 778 C CA . MET A 1 97 ? -5.352 -3.571 12.049 1.00 93.12 97 MET A CA 1
ATOM 779 C C . MET A 1 97 ? -6.438 -3.227 13.077 1.00 93.12 97 MET A C 1
ATOM 781 O O . MET A 1 97 ? -6.495 -3.840 14.145 1.00 93.12 97 MET A O 1
ATOM 785 N N . LEU A 1 98 ? -7.315 -2.269 12.761 1.00 92.38 98 LEU A N 1
ATOM 786 C CA . LEU A 1 98 ? -8.381 -1.825 13.663 1.00 92.38 98 LEU A CA 1
ATOM 787 C C . LEU A 1 98 ? -9.402 -2.937 13.923 1.00 92.38 98 LEU A C 1
ATOM 789 O O . LEU A 1 98 ? -9.744 -3.202 15.077 1.00 92.38 98 LEU A O 1
ATOM 793 N N . VAL A 1 99 ? -9.853 -3.618 12.866 1.00 91.69 99 VAL A N 1
ATOM 794 C CA . VAL A 1 99 ? -10.821 -4.719 12.968 1.00 91.69 99 VAL A CA 1
ATOM 795 C C . VAL A 1 99 ? -10.222 -5.900 13.725 1.00 91.69 99 VAL A C 1
ATOM 797 O O . VAL A 1 99 ? -10.865 -6.415 14.640 1.00 91.69 99 VAL A O 1
ATOM 800 N N . THR A 1 100 ? -8.985 -6.295 13.407 1.00 94.06 100 THR A N 1
ATOM 801 C CA . THR A 1 100 ? -8.315 -7.416 14.087 1.00 94.06 100 THR A CA 1
ATOM 802 C C . THR A 1 100 ? -8.097 -7.101 15.562 1.00 94.06 100 THR A C 1
ATOM 804 O O . THR A 1 100 ? -8.423 -7.917 16.420 1.00 94.06 100 THR A O 1
ATOM 807 N N . THR A 1 101 ? -7.631 -5.892 15.882 1.00 92.25 101 THR A N 1
ATOM 808 C CA . THR A 1 101 ? -7.436 -5.455 17.272 1.00 92.25 101 THR A CA 1
ATOM 809 C C . THR A 1 101 ? -8.753 -5.464 18.044 1.00 92.25 101 THR A C 1
ATOM 811 O O . THR A 1 101 ? -8.819 -6.006 19.148 1.00 92.25 101 THR A O 1
ATOM 814 N N . TYR A 1 102 ? -9.826 -4.925 17.457 1.00 90.62 102 TYR A N 1
ATOM 815 C CA . TYR A 1 102 ? -11.154 -4.961 18.065 1.00 90.62 102 TYR A CA 1
ATOM 816 C C . TYR A 1 102 ? -11.632 -6.400 18.308 1.00 90.62 102 TYR A C 1
ATOM 818 O O . TYR A 1 102 ? -12.085 -6.717 19.409 1.00 90.62 102 TYR A O 1
ATOM 826 N N . ALA A 1 103 ? -11.493 -7.277 17.310 1.00 92.00 103 ALA A N 1
ATOM 827 C CA . ALA A 1 103 ? -11.895 -8.677 17.404 1.00 92.00 103 ALA A CA 1
ATOM 828 C C . ALA A 1 103 ? -11.112 -9.435 18.490 1.00 92.00 103 ALA A C 1
ATOM 830 O O . ALA A 1 103 ? -11.712 -10.176 19.270 1.00 92.00 103 ALA A O 1
ATOM 831 N N . LEU A 1 104 ? -9.798 -9.210 18.587 1.00 94.88 104 LEU A N 1
ATOM 832 C CA . LEU A 1 104 ? -8.950 -9.809 19.619 1.00 94.88 104 LEU A CA 1
ATOM 833 C C . LEU A 1 104 ? -9.347 -9.326 21.016 1.00 94.88 104 LEU A C 1
ATOM 835 O O . LEU A 1 104 ? -9.606 -10.151 21.890 1.00 94.88 104 LEU A O 1
ATOM 839 N N . ILE A 1 105 ? -9.469 -8.011 21.228 1.00 91.94 105 ILE A N 1
ATOM 840 C CA . ILE A 1 105 ? -9.876 -7.451 22.529 1.00 91.94 105 ILE A CA 1
ATOM 841 C C . ILE A 1 105 ? -11.237 -8.002 22.945 1.00 91.94 105 ILE A C 1
ATOM 843 O O . ILE A 1 105 ? -11.424 -8.386 24.100 1.00 91.94 105 ILE A O 1
ATOM 847 N N . ARG A 1 106 ? -12.178 -8.057 22.000 1.00 90.12 106 ARG A N 1
ATOM 848 C CA . ARG A 1 106 ? -13.510 -8.605 22.230 1.00 90.12 106 ARG A CA 1
ATOM 849 C C . ARG A 1 106 ? -13.441 -10.069 22.680 1.00 90.12 106 ARG A C 1
ATOM 851 O O . ARG A 1 106 ? -14.019 -10.409 23.709 1.00 90.12 106 ARG A O 1
ATOM 858 N N . ARG A 1 107 ? -12.669 -10.898 21.967 1.00 92.75 107 ARG A N 1
ATOM 859 C CA . ARG A 1 107 ? -12.461 -12.316 22.299 1.00 92.75 107 ARG A CA 1
ATOM 860 C C . ARG A 1 107 ? -11.859 -12.502 23.694 1.00 92.75 107 ARG A C 1
ATOM 862 O O . ARG A 1 107 ? -12.346 -13.337 24.446 1.00 92.75 107 ARG A O 1
ATOM 869 N N . TYR A 1 108 ? -10.828 -11.733 24.049 1.00 92.81 108 TYR A N 1
ATOM 870 C CA . TYR A 1 108 ? -10.149 -11.873 25.344 1.00 92.81 108 TYR A CA 1
ATOM 871 C C . TYR A 1 108 ? -10.939 -11.295 26.525 1.00 92.81 108 TYR A C 1
ATOM 873 O O . TYR A 1 108 ? -10.773 -11.764 27.647 1.00 92.81 108 TYR A O 1
ATOM 881 N N . ARG A 1 109 ? -11.804 -10.298 26.301 1.00 87.94 109 ARG A N 1
ATOM 882 C CA . ARG A 1 109 ? -12.649 -9.703 27.353 1.00 87.94 109 ARG A CA 1
ATOM 883 C C . ARG A 1 109 ? -13.998 -10.409 27.554 1.00 87.94 109 ARG A C 1
ATOM 885 O O . ARG A 1 109 ? -14.775 -9.955 28.386 1.00 87.94 109 ARG A O 1
ATOM 892 N N . GLY A 1 110 ? -14.275 -11.497 26.828 1.00 65.31 110 GLY A N 1
ATOM 893 C CA . GLY A 1 110 ? -15.484 -12.310 27.015 1.00 65.31 110 GLY A CA 1
ATOM 894 C C . GLY A 1 110 ? -16.798 -11.625 26.612 1.00 65.31 110 GLY A C 1
ATOM 895 O O . GLY A 1 110 ? -17.827 -11.912 27.219 1.00 65.31 110 GLY A O 1
ATOM 896 N N . ALA A 1 111 ? -16.774 -10.719 25.625 1.00 57.88 111 ALA A N 1
ATOM 897 C CA . ALA A 1 111 ? -17.953 -9.983 25.132 1.00 57.88 111 ALA A CA 1
ATOM 898 C C . ALA A 1 111 ? -18.290 -10.284 23.658 1.00 57.88 111 ALA A C 1
ATOM 900 O O . ALA A 1 111 ? -17.380 -10.639 22.886 1.00 57.88 111 ALA A O 1
#

Radius of gyration: 17.08 Å; chains: 1; bounding box: 45×31×45 Å

Secondary structure (DSSP, 8-state):
-HHHHHHHHHHHHHHHHHHHHHHHSS-S-TTHHHHHHHHHHHHH-TTS-TT-HHHH-SSGGGSTHHHHHHHHHHHHH---HHHIIIIIHHHHHHHHHHHHHHHHHHHHTT-

Foldseek 3Di:
DVVVVLVVVLVVQLVVLLVVCVVVVFQPDPVCVLLLVLLVVCLVPVVDDLCPCVSSVRDCSVVCVLSVVLNVVCVVPVDRSRCCRNHVVSSVVSVCVSVVVVVVVCVVVVD